Protein AF-A0A952EE68-F1 (afdb_monomer)

Nearest PDB structures (foldseek):
  4qfq-assembly1_A  TM=4.480E-01  e=9.740E+00  Nostoc punctiforme PCC 73102

Secondary structure (DSSP, 8-state):
--EEEEE-TTS-EEEEE--S-SS-----------SS-S--

Foldseek 3Di:
DAKDWDADPVGDIDIDHDDDDDDDDDDDDDDDPDPDDPPD

Solvent-accessible surface area (backbone atoms only — not comparable to full-atom values): 3105 Å² total; per-residue (Å²): 134,51,78,38,77,51,78,45,98,88,70,51,74,44,84,48,68,58,86,73,86,91,82,86,86,86,78,88,88,80,87,76,90,73,92,69,78,91,85,120

pLDDT: mean 96.87, std 3.49, range [77.0, 98.69]

Mean predicted aligned error: 2.57 Å

Radius of gyration: 12.39 Å; Cα contacts (8 Å, |Δi|>4): 24; chains: 1; bounding box: 25×25×26 Å

Structure (mmCIF, N/CA/C/O backbone):
data_AF-A0A952EE68-F1
#
_entry.id   AF-A0A952EE68-F1
#
loop_
_atom_site.group_PDB
_atom_site.id
_atom_site.type_symbol
_atom_site.label_atom_id
_atom_site.label_alt_id
_atom_site.label_comp_id
_atom_site.label_asym_id
_atom_site.label_entity_id
_atom_site.label_seq_id
_atom_site.pdbx_PDB_ins_code
_atom_site.Cartn_x
_atom_site.Cartn_y
_atom_site.Cartn_z
_atom_site.occupancy
_atom_site.B_iso_or_equiv
_atom_site.auth_seq_id
_atom_site.auth_comp_id
_atom_site.auth_asym_id
_atom_site.auth_atom_id
_atom_site.pdbx_PDB_model_num
ATOM 1 N N . MET A 1 1 ? -0.682 10.159 15.761 1.00 77.00 1 MET A N 1
ATOM 2 C CA . MET A 1 1 ? -0.827 9.814 14.326 1.00 77.00 1 MET A CA 1
ATOM 3 C C . MET A 1 1 ? -2.175 9.140 14.136 1.00 77.00 1 MET A C 1
ATOM 5 O O . MET A 1 1 ? -2.500 8.278 14.947 1.00 77.00 1 MET A O 1
ATOM 9 N N . LYS A 1 2 ? -2.964 9.549 13.137 1.00 92.56 2 LYS A N 1
ATOM 10 C CA . LYS A 1 2 ? -4.295 8.979 12.865 1.00 92.56 2 LYS A CA 1
ATOM 11 C C . LYS A 1 2 ? -4.160 7.688 12.043 1.00 92.56 2 LYS A C 1
ATOM 13 O O . LYS A 1 2 ? -3.270 7.598 11.199 1.00 92.5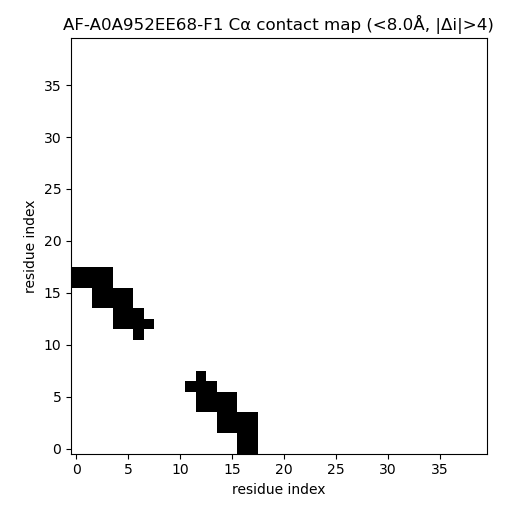6 2 LYS A O 1
ATOM 18 N N . LYS A 1 3 ? -4.996 6.684 12.324 1.00 96.19 3 L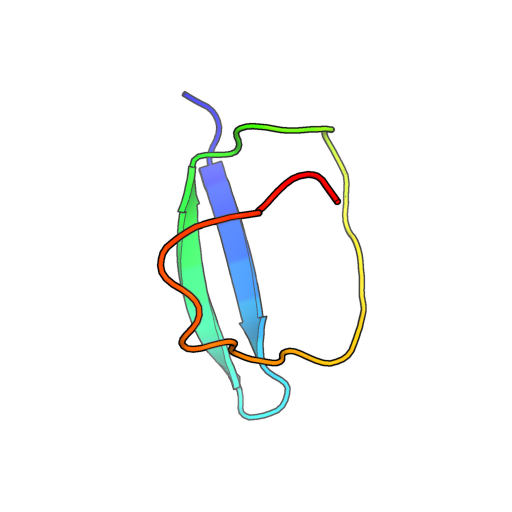YS A N 1
ATOM 19 C CA . LYS A 1 3 ? -5.024 5.409 11.584 1.00 96.19 3 LYS A CA 1
ATOM 20 C C . LYS A 1 3 ? -5.701 5.584 10.218 1.00 96.19 3 LYS A C 1
ATOM 22 O O . LYS A 1 3 ? -6.595 6.419 10.095 1.00 96.19 3 LYS A O 1
ATOM 27 N N . ALA A 1 4 ? -5.288 4.790 9.234 1.00 98.00 4 ALA A N 1
ATOM 28 C CA . ALA A 1 4 ? -5.902 4.689 7.907 1.00 98.00 4 ALA A CA 1
ATOM 29 C C . ALA A 1 4 ? -5.958 3.220 7.454 1.00 98.00 4 ALA A C 1
ATOM 31 O O . ALA A 1 4 ? -5.174 2.407 7.943 1.00 98.00 4 ALA A O 1
ATOM 32 N N . ILE A 1 5 ? -6.861 2.899 6.526 1.00 98.19 5 ILE A N 1
ATOM 33 C CA . ILE A 1 5 ? -7.049 1.555 5.966 1.00 98.19 5 ILE A CA 1
ATOM 34 C C . ILE A 1 5 ? -7.017 1.635 4.435 1.00 98.19 5 ILE A C 1
ATOM 36 O O . ILE A 1 5 ? -7.655 2.516 3.864 1.00 98.19 5 ILE A O 1
ATOM 40 N N . LEU A 1 6 ? -6.312 0.703 3.789 1.00 98.25 6 LEU A N 1
ATOM 41 C CA . LEU A 1 6 ? -6.442 0.400 2.362 1.00 98.25 6 LEU A CA 1
ATOM 42 C C . LEU A 1 6 ? -7.077 -0.989 2.229 1.00 98.25 6 LEU A C 1
ATOM 44 O O . LEU A 1 6 ? -6.451 -1.983 2.596 1.00 98.25 6 LEU A O 1
ATOM 48 N N . ALA A 1 7 ? -8.310 -1.053 1.729 1.00 98.44 7 ALA A N 1
ATOM 49 C CA . ALA A 1 7 ? -9.027 -2.300 1.474 1.00 98.44 7 ALA A CA 1
ATOM 50 C C . ALA A 1 7 ? -9.110 -2.563 -0.034 1.00 98.44 7 ALA A C 1
ATOM 52 O O . ALA A 1 7 ? -9.437 -1.661 -0.805 1.00 98.44 7 ALA A O 1
ATOM 53 N N . LEU A 1 8 ? -8.809 -3.792 -0.444 1.00 98.56 8 LEU A N 1
ATOM 54 C CA . LEU A 1 8 ? -8.839 -4.231 -1.836 1.00 98.56 8 LEU A CA 1
ATOM 55 C C . LEU A 1 8 ? -10.102 -5.051 -2.120 1.00 98.56 8 LEU A C 1
ATOM 57 O O . LEU A 1 8 ? -10.701 -5.643 -1.222 1.00 98.56 8 LEU A O 1
ATOM 61 N N . ALA A 1 9 ? -10.499 -5.105 -3.392 1.00 98.38 9 ALA A N 1
ATOM 62 C CA . ALA A 1 9 ? -11.715 -5.799 -3.822 1.00 98.38 9 ALA A CA 1
ATOM 63 C C . ALA A 1 9 ? -11.690 -7.319 -3.560 1.00 98.38 9 ALA A C 1
ATOM 65 O O . ALA A 1 9 ? -12.744 -7.943 -3.477 1.00 98.38 9 ALA A O 1
ATOM 66 N N . ASP A 1 10 ? -10.504 -7.912 -3.411 1.00 98.31 10 ASP A N 1
ATOM 67 C CA . ASP A 1 10 ? -10.312 -9.325 -3.063 1.00 98.31 10 ASP A CA 1
ATOM 68 C C . ASP A 1 10 ? -10.453 -9.612 -1.553 1.00 98.31 10 ASP A C 1
ATOM 70 O O . ASP A 1 10 ? -10.354 -10.762 -1.128 1.00 98.31 10 ASP A O 1
ATOM 74 N N . GLY A 1 11 ? -10.701 -8.580 -0.739 1.00 98.31 11 GLY A N 1
ATOM 75 C CA . GLY A 1 11 ? -10.807 -8.675 0.715 1.00 98.31 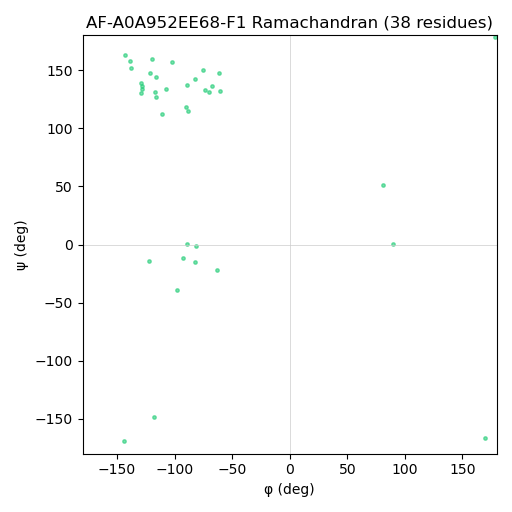11 GLY A CA 1
ATOM 76 C C . GLY A 1 11 ? -9.484 -8.482 1.460 1.00 98.31 11 GLY A C 1
ATOM 77 O O . GLY A 1 11 ? -9.479 -8.530 2.691 1.00 98.31 11 GLY A O 1
ATOM 78 N N . THR A 1 12 ? -8.371 -8.232 0.765 1.00 98.69 12 THR A N 1
ATOM 79 C CA . THR A 1 12 ? -7.096 -7.887 1.404 1.00 98.69 12 THR A CA 1
ATOM 80 C C . THR A 1 12 ? -7.189 -6.513 2.071 1.00 98.69 12 THR A C 1
ATOM 82 O O . THR A 1 12 ? -7.702 -5.557 1.488 1.00 98.69 12 THR A O 1
ATOM 85 N N . VAL A 1 13 ? -6.663 -6.392 3.295 1.00 98.50 13 VAL A N 1
ATOM 86 C CA . VAL A 1 13 ? -6.697 -5.153 4.086 1.00 98.50 13 VAL A CA 1
ATOM 87 C C . VAL A 1 13 ? -5.303 -4.809 4.601 1.00 98.50 13 VAL A C 1
ATOM 89 O O . VAL A 1 13 ? -4.638 -5.641 5.219 1.00 98.50 13 VAL A O 1
ATOM 92 N N . TYR A 1 14 ? -4.892 -3.558 4.400 1.00 98.38 14 TYR A N 1
ATOM 93 C CA . TYR A 1 14 ? -3.656 -2.994 4.936 1.00 98.38 14 TYR A CA 1
ATOM 94 C C . TYR A 1 14 ? -3.957 -1.852 5.909 1.00 98.38 14 TYR A C 1
ATOM 96 O O . TYR A 1 14 ? -4.649 -0.891 5.564 1.00 98.38 14 TYR A O 1
ATOM 104 N N . GLU A 1 15 ? -3.399 -1.927 7.119 1.00 98.19 15 GLU A N 1
ATOM 105 C CA . GLU A 1 15 ? -3.446 -0.830 8.088 1.00 98.19 15 GLU A CA 1
ATOM 106 C C . GLU A 1 15 ? -2.260 0.121 7.908 1.00 98.19 15 GLU A C 1
ATOM 108 O O . GLU A 1 15 ? -1.110 -0.297 7.764 1.00 98.19 15 GLU A O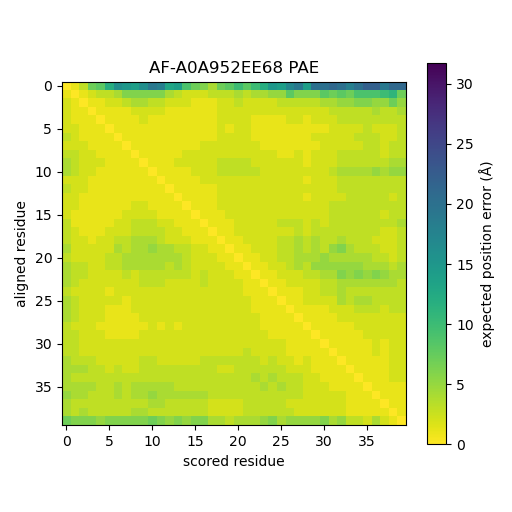 1
ATOM 113 N N . GLY A 1 16 ? -2.534 1.421 7.974 1.00 97.12 16 GLY A N 1
ATOM 114 C CA . GLY A 1 16 ? -1.539 2.466 7.793 1.00 97.12 16 GLY A CA 1
ATOM 115 C C . GLY A 1 16 ? -1.762 3.679 8.688 1.00 97.12 16 GLY A C 1
ATOM 116 O O . GLY A 1 16 ? -2.560 3.689 9.631 1.00 97.12 16 GLY A O 1
ATOM 117 N N . ARG A 1 17 ? -1.014 4.738 8.382 1.00 97.56 17 ARG A N 1
ATOM 118 C CA . ARG A 1 17 ? -1.092 6.028 9.071 1.00 97.56 17 ARG A CA 1
ATOM 119 C C . ARG A 1 17 ? -1.534 7.090 8.072 1.00 97.56 17 ARG A C 1
ATOM 121 O O . ARG A 1 17 ? -0.962 7.176 6.991 1.00 97.56 17 ARG A O 1
ATOM 128 N N . ALA A 1 18 ? -2.524 7.897 8.435 1.00 97.12 18 ALA A N 1
ATOM 129 C CA . ALA A 1 18 ? -2.981 8.995 7.590 1.00 97.12 18 ALA A CA 1
ATOM 130 C C . ALA A 1 18 ? -1.924 10.113 7.540 1.00 97.12 18 ALA A C 1
ATOM 132 O O . ALA A 1 18 ? -1.425 10.537 8.587 1.00 97.12 18 ALA A O 1
ATOM 133 N N . LEU A 1 19 ? -1.608 10.578 6.326 1.00 95.75 19 LEU A N 1
ATOM 134 C CA . LEU A 1 19 ? -0.666 11.677 6.056 1.00 95.75 19 LEU A CA 1
ATOM 135 C C . LEU A 1 19 ? -1.293 12.839 5.262 1.00 95.75 19 LEU A C 1
ATOM 137 O O . LEU A 1 19 ? -0.699 13.909 5.196 1.00 95.75 19 LEU A O 1
ATOM 141 N N . GLY A 1 20 ? -2.466 12.627 4.657 1.00 93.56 20 GLY A N 1
ATOM 142 C CA . GLY A 1 20 ? -3.161 13.598 3.810 1.00 93.56 20 GLY A CA 1
ATOM 143 C C . GLY A 1 20 ? -4.525 14.009 4.367 1.00 93.56 20 GLY A C 1
ATOM 144 O O . GLY A 1 20 ? -4.730 14.044 5.579 1.00 93.56 20 GLY A O 1
ATOM 145 N N . PHE A 1 21 ? -5.457 14.318 3.462 1.00 95.25 21 PHE A N 1
ATOM 146 C CA . PHE A 1 21 ? -6.823 14.717 3.801 1.00 95.25 21 PHE A CA 1
ATOM 147 C C . PHE A 1 21 ? -7.589 13.618 4.554 1.00 95.25 21 PHE A C 1
ATOM 149 O O . PHE A 1 21 ? -7.394 12.425 4.320 1.00 95.25 21 PHE A O 1
ATOM 156 N N . GLU A 1 22 ? -8.484 14.032 5.451 1.00 95.56 22 GLU A N 1
ATOM 157 C CA . GLU A 1 22 ? -9.329 13.116 6.208 1.00 95.56 22 GLU A CA 1
ATOM 158 C C . GLU A 1 22 ? -10.621 12.802 5.454 1.00 95.56 22 GLU A C 1
ATOM 160 O O . GLU A 1 22 ? -11.476 13.664 5.280 1.00 95.56 22 GLU A O 1
ATOM 165 N N . GLY A 1 23 ? -10.794 11.547 5.059 1.00 94.88 23 GLY A N 1
ATOM 166 C CA . GLY A 1 23 ? -11.998 11.084 4.386 1.00 94.88 23 GLY A CA 1
ATOM 167 C C . GLY A 1 23 ? -11.811 9.682 3.831 1.00 94.88 23 GLY A C 1
ATOM 168 O O . GLY A 1 23 ? -10.847 8.993 4.167 1.00 94.88 23 GLY A O 1
ATOM 169 N N . GLU A 1 24 ? -12.734 9.287 2.967 1.00 97.06 24 GLU A N 1
ATOM 170 C CA . GLU A 1 24 ? -12.685 8.040 2.214 1.00 97.06 24 GLU A CA 1
ATOM 171 C C . GLU A 1 24 ? -12.592 8.360 0.722 1.00 97.06 24 GLU A C 1
ATOM 173 O O . GLU A 1 24 ? -13.170 9.340 0.248 1.00 97.06 24 GLU A O 1
ATOM 178 N N . THR A 1 25 ? -11.844 7.544 -0.015 1.00 97.06 25 THR A N 1
ATOM 179 C CA . THR A 1 25 ? -11.774 7.604 -1.473 1.00 97.06 25 THR A CA 1
ATOM 180 C C . THR A 1 25 ? -11.790 6.192 -2.038 1.00 97.06 25 THR A C 1
ATOM 182 O O . THR A 1 25 ? -11.358 5.247 -1.377 1.00 97.06 25 THR A O 1
ATOM 185 N N . LEU A 1 26 ? -12.294 6.059 -3.260 1.00 98.06 26 LEU A N 1
ATOM 186 C CA . LEU A 1 26 ? -12.475 4.795 -3.967 1.00 98.06 26 LEU A CA 1
ATOM 187 C C . LEU A 1 26 ? -11.857 4.926 -5.361 1.00 98.06 26 LEU A C 1
ATOM 189 O O . LEU A 1 26 ? -12.019 5.956 -6.017 1.00 98.06 26 LEU A O 1
ATOM 193 N N . GLY A 1 27 ? -11.165 3.887 -5.825 1.00 98.06 27 GLY A N 1
ATOM 194 C CA . GLY A 1 27 ? -10.516 3.888 -7.134 1.00 98.06 27 GLY A CA 1
ATOM 195 C C . GLY A 1 27 ? -9.750 2.602 -7.428 1.00 98.06 27 GLY A C 1
ATOM 196 O O . GLY A 1 27 ? -9.692 1.692 -6.602 1.00 98.06 27 GLY A O 1
ATOM 197 N N . GLU A 1 28 ? -9.166 2.538 -8.622 1.00 98.50 28 GLU A N 1
ATOM 198 C CA . GLU A 1 28 ? -8.258 1.461 -9.010 1.00 98.50 28 GLU A CA 1
ATOM 199 C C . GLU A 1 28 ? -6.907 1.629 -8.309 1.00 98.50 28 GLU A C 1
ATOM 201 O O . GLU A 1 28 ? -6.323 2.714 -8.293 1.00 98.50 28 GLU A O 1
ATOM 206 N N . VAL A 1 29 ? -6.398 0.539 -7.738 1.00 98.12 29 VAL A N 1
ATOM 207 C CA . VAL A 1 29 ? -5.064 0.511 -7.138 1.00 98.12 29 VAL A CA 1
ATOM 208 C C . VAL A 1 29 ? -4.057 0.104 -8.208 1.00 98.12 29 VAL A C 1
ATOM 210 O O . VAL A 1 29 ? -4.111 -1.007 -8.728 1.00 98.12 29 VAL A O 1
ATOM 213 N N . VAL A 1 30 ? -3.111 0.995 -8.499 1.00 98.31 30 VAL A N 1
ATOM 214 C CA . VAL A 1 30 ? -1.993 0.764 -9.426 1.00 98.31 30 VAL A CA 1
ATOM 215 C C . VAL A 1 30 ? -0.658 0.916 -8.696 1.00 98.31 30 VAL A C 1
ATOM 217 O O . VAL A 1 30 ? -0.583 1.566 -7.653 1.00 98.31 30 VAL A O 1
ATOM 220 N N . PHE A 1 31 ? 0.415 0.346 -9.248 1.00 98.19 31 PHE A N 1
ATOM 221 C CA . PHE A 1 31 ? 1.779 0.563 -8.761 1.00 98.19 31 PHE A CA 1
ATOM 222 C C . PHE A 1 31 ? 2.660 1.140 -9.872 1.00 98.19 31 PHE A C 1
ATOM 224 O O . PHE A 1 31 ? 2.480 0.827 -11.048 1.00 98.19 31 PHE A O 1
ATOM 231 N N . ASN A 1 32 ? 3.630 1.971 -9.493 1.00 98.25 32 ASN A N 1
ATOM 232 C CA . ASN A 1 32 ? 4.611 2.551 -10.406 1.00 98.25 32 ASN A CA 1
ATOM 233 C C . ASN A 1 32 ? 6.025 2.298 -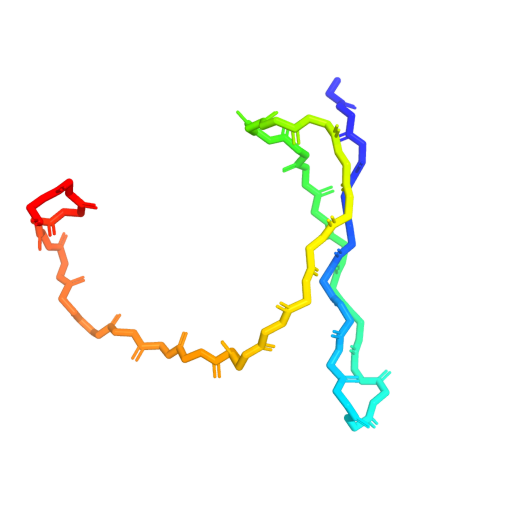9.860 1.00 98.25 32 ASN A C 1
ATOM 235 O O . ASN A 1 32 ? 6.267 2.472 -8.667 1.00 98.25 32 ASN A O 1
ATOM 239 N N . THR A 1 33 ? 6.947 1.857 -10.721 1.00 98.44 33 THR A N 1
ATOM 240 C CA . THR A 1 33 ? 8.339 1.533 -10.358 1.00 98.44 33 THR A CA 1
ATOM 241 C C . THR A 1 33 ? 9.291 2.727 -10.463 1.00 98.44 33 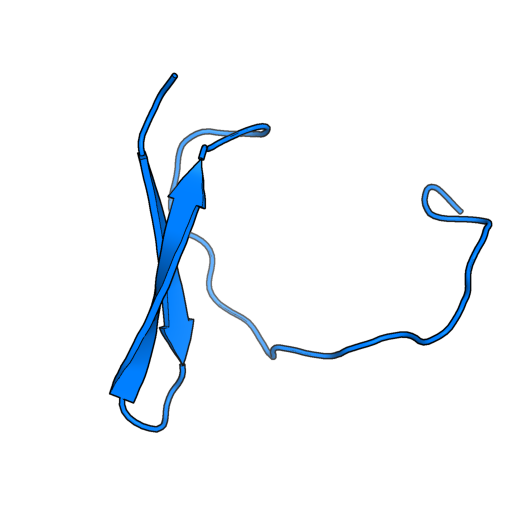THR A C 1
ATOM 243 O O . THR A 1 33 ? 10.493 2.570 -10.243 1.00 98.44 33 THR A O 1
ATOM 246 N N . ALA A 1 34 ? 8.797 3.907 -10.842 1.00 98.44 34 ALA A N 1
ATOM 247 C CA . ALA A 1 34 ? 9.584 5.131 -10.846 1.00 98.44 34 ALA A CA 1
ATOM 248 C C . ALA A 1 34 ? 10.071 5.456 -9.426 1.00 98.44 34 ALA A C 1
ATOM 250 O O . ALA A 1 34 ? 9.310 5.433 -8.462 1.00 98.44 34 ALA A O 1
ATOM 251 N N . MET A 1 35 ? 11.359 5.770 -9.298 1.00 98.19 35 MET A N 1
ATOM 252 C CA . MET A 1 35 ? 11.977 6.102 -8.008 1.00 98.19 35 MET A CA 1
ATOM 253 C C . MET A 1 35 ? 11.975 7.612 -7.717 1.00 98.19 35 MET A C 1
ATOM 255 O O . MET A 1 35 ? 12.301 8.025 -6.608 1.00 98.19 35 MET A O 1
ATOM 259 N N . THR A 1 36 ? 11.650 8.440 -8.713 1.00 98.00 36 THR A N 1
ATOM 260 C CA . THR A 1 36 ? 11.681 9.910 -8.661 1.00 98.00 36 THR A CA 1
ATOM 261 C C . THR A 1 36 ? 10.512 10.493 -9.452 1.00 98.00 36 THR A C 1
ATOM 263 O O . THR A 1 36 ? 9.966 9.804 -10.310 1.00 98.00 36 THR A O 1
ATOM 266 N N . GLY A 1 37 ? 10.193 11.768 -9.217 1.00 97.56 37 GLY A N 1
ATOM 267 C CA . GLY A 1 37 ? 9.157 12.493 -9.958 1.00 97.56 37 GLY A CA 1
ATOM 268 C C . GLY A 1 37 ? 7.738 12.198 -9.463 1.00 97.56 37 GLY A C 1
ATOM 269 O O . GLY A 1 37 ? 6.896 11.756 -10.232 1.00 97.56 37 GLY A O 1
ATOM 270 N N . TYR A 1 38 ? 7.501 12.320 -8.150 1.00 97.25 38 TYR A N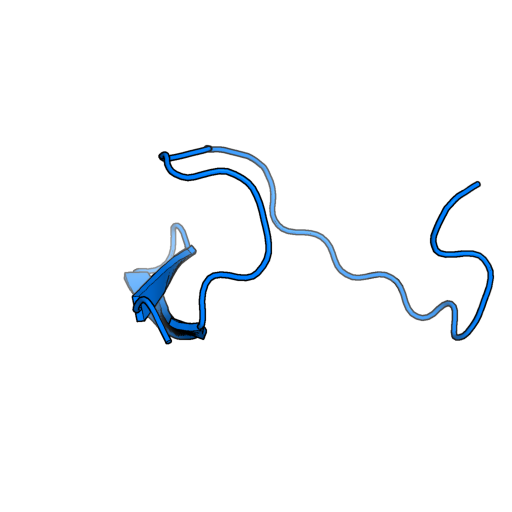 1
ATOM 271 C CA . TYR A 1 38 ? 6.211 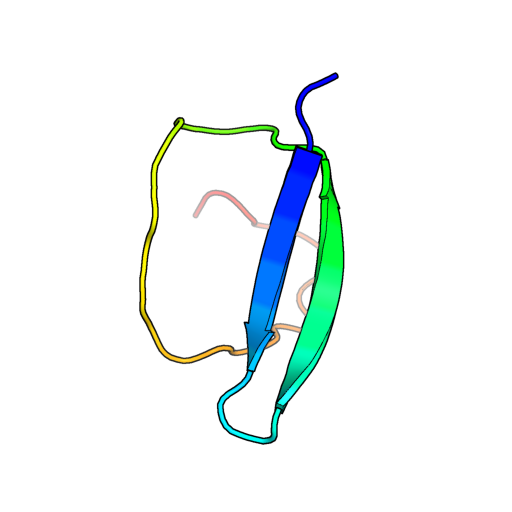11.984 -7.530 1.00 97.25 38 TYR A CA 1
ATOM 272 C C . TYR A 1 38 ? 5.161 13.099 -7.643 1.00 97.25 38 TYR A C 1
ATOM 274 O O . TYR A 1 38 ? 4.002 12.858 -7.307 1.00 97.25 38 TYR A O 1
ATOM 282 N N . GLN A 1 39 ? 5.575 14.323 -7.989 1.00 97.81 39 GLN A N 1
ATOM 283 C CA . GLN A 1 39 ? 4.700 15.497 -7.999 1.00 97.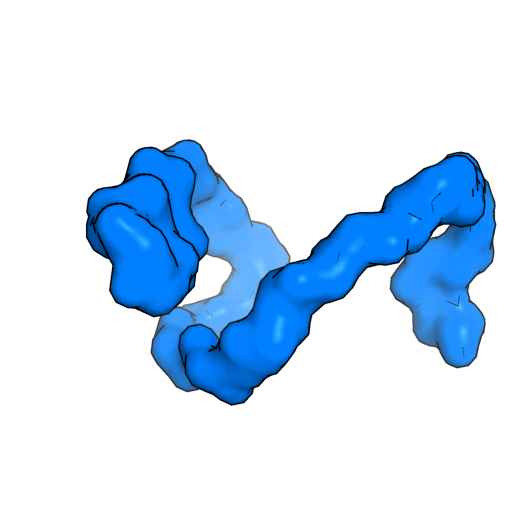81 39 GLN A CA 1
ATOM 284 C C . GLN A 1 39 ? 4.179 15.801 -9.405 1.00 97.81 39 GLN A C 1
ATOM 286 O O . GLN A 1 39 ? 3.047 16.264 -9.536 1.00 97.81 39 GLN A O 1
ATOM 291 N N . GLU A 1 40 ? 5.045 15.627 -10.401 1.00 94.75 40 GLU A N 1
ATOM 292 C CA . GLU A 1 40 ? 4.780 15.831 -11.826 1.00 94.75 40 GLU A CA 1
ATOM 293 C C . GLU A 1 40 ? 3.541 15.068 -12.307 1.00 94.75 40 GLU A C 1
ATOM 295 O O . GLU A 1 40 ? 2.753 15.698 -13.051 1.00 94.75 40 GLU A O 1
#

Sequence (40 aa):
MKKAILALADGTVYEGRALGFEGETLGEVVFNTAMTGYQE